Protein AF-A0A0S8FQP8-F1 (afdb_monomer_lite)

Radius of gyration: 16.86 Å; chains: 1; bounding box: 44×22×46 Å

Foldseek 3Di:
DVQQVLLVVLLVVLVVLLVVLVVCLVVDQADDDPVVLVVLLVVLVVLLVQLVVVLVVLLVVQDAADPPDDPVVSCVPRVVSLVSNLCSLSVSLSSQLVSCSNNVPPVSNVSSSVSSNVSSVCSPPVNSHPPD

Structure (mmCIF, N/CA/C/O backbone):
data_AF-A0A0S8FQP8-F1
#
_entry.id   AF-A0A0S8FQP8-F1
#
loop_
_atom_site.group_PDB
_atom_site.id
_atom_site.type_symbol
_atom_site.label_atom_id
_atom_site.label_alt_id
_atom_site.label_comp_id
_atom_site.label_asym_id
_atom_site.label_entity_id
_atom_site.label_seq_id
_atom_site.pdbx_PDB_ins_code
_atom_site.Cartn_x
_atom_site.Cartn_y
_atom_site.Cartn_z
_atom_site.occupancy
_atom_site.B_iso_or_equiv
_atom_site.auth_seq_id
_atom_site.auth_comp_id
_atom_site.auth_asym_id
_atom_site.auth_atom_id
_atom_site.pdbx_PDB_model_num
ATOM 1 N N . MET A 1 1 ? -15.297 9.169 13.125 1.00 73.62 1 MET A N 1
ATOM 2 C CA . MET A 1 1 ? -15.454 9.587 11.700 1.00 73.62 1 MET A CA 1
ATOM 3 C C . MET A 1 1 ? -14.109 9.685 10.973 1.00 73.62 1 MET A C 1
ATOM 5 O O . MET A 1 1 ? -13.978 9.189 9.855 1.00 73.62 1 MET A O 1
ATOM 9 N N . THR A 1 2 ? -13.091 10.239 11.633 1.00 89.38 2 THR A N 1
ATOM 10 C CA . THR A 1 2 ? -11.716 10.440 11.141 1.00 89.38 2 THR A CA 1
ATOM 11 C C . THR A 1 2 ? -11.084 9.203 10.495 1.00 89.38 2 THR A C 1
ATOM 13 O O . THR A 1 2 ? -10.543 9.297 9.399 1.00 89.38 2 THR A O 1
ATOM 16 N N . ALA A 1 3 ? -11.228 8.019 11.102 1.00 92.50 3 ALA A N 1
ATOM 17 C CA . ALA A 1 3 ? -10.655 6.772 10.583 1.00 92.50 3 ALA A CA 1
ATOM 18 C C . ALA A 1 3 ? -11.099 6.431 9.147 1.00 92.50 3 ALA A C 1
ATOM 20 O O . ALA A 1 3 ? -10.301 5.953 8.345 1.00 92.50 3 ALA A O 1
ATOM 21 N N . ARG A 1 4 ? -12.370 6.690 8.805 1.00 94.25 4 ARG A N 1
ATOM 22 C CA . ARG A 1 4 ? -12.912 6.412 7.463 1.00 94.25 4 ARG A CA 1
ATOM 23 C C . ARG A 1 4 ? -12.369 7.390 6.427 1.00 94.25 4 ARG A C 1
ATOM 25 O O . ARG A 1 4 ? -12.118 6.979 5.302 1.00 94.25 4 ARG A O 1
ATOM 32 N N . ILE A 1 5 ? -12.171 8.648 6.819 1.00 95.88 5 ILE A N 1
ATOM 33 C CA . ILE A 1 5 ? -11.612 9.693 5.954 1.00 95.88 5 ILE A CA 1
ATOM 34 C C . ILE A 1 5 ? -10.143 9.387 5.658 1.00 95.88 5 ILE A C 1
ATOM 36 O O . ILE A 1 5 ? -9.759 9.355 4.495 1.00 95.88 5 ILE A O 1
ATOM 40 N N . VAL A 1 6 ? -9.348 9.089 6.691 1.00 95.75 6 VAL A N 1
ATOM 41 C CA . VAL A 1 6 ? -7.921 8.759 6.538 1.00 95.75 6 VAL A CA 1
ATOM 42 C C . VAL A 1 6 ? -7.740 7.509 5.679 1.00 95.75 6 VAL A C 1
ATOM 44 O O . VAL A 1 6 ? -6.996 7.538 4.704 1.00 95.75 6 VAL A O 1
ATOM 47 N N . HIS A 1 7 ? -8.464 6.428 5.983 1.00 97.19 7 HIS A N 1
ATOM 48 C CA . HIS A 1 7 ? -8.399 5.201 5.184 1.00 97.19 7 HIS A CA 1
ATOM 49 C C . HIS A 1 7 ? -8.843 5.434 3.735 1.00 97.19 7 HIS A C 1
ATOM 51 O O . HIS A 1 7 ? -8.167 4.994 2.809 1.00 97.19 7 HIS A O 1
ATOM 57 N N . GLY A 1 8 ? -9.936 6.176 3.528 1.00 97.62 8 GLY A N 1
ATOM 58 C CA . GLY A 1 8 ? -10.419 6.529 2.195 1.00 97.62 8 GLY A CA 1
ATOM 59 C C . GLY A 1 8 ? -9.396 7.330 1.387 1.00 97.62 8 GLY A C 1
ATOM 60 O O . GLY A 1 8 ? -9.169 7.014 0.222 1.00 97.62 8 GLY A O 1
ATOM 61 N N . ALA A 1 9 ? -8.733 8.309 2.008 1.00 97.88 9 ALA A N 1
ATOM 62 C CA . ALA A 1 9 ? -7.686 9.102 1.368 1.00 97.88 9 ALA A CA 1
ATOM 63 C C . ALA A 1 9 ? -6.498 8.234 0.921 1.00 97.88 9 ALA A C 1
ATOM 65 O O . ALA A 1 9 ? -6.051 8.365 -0.214 1.00 97.88 9 ALA A O 1
ATOM 66 N N . ILE A 1 10 ? -6.050 7.300 1.768 1.00 97.69 10 ILE A N 1
ATOM 67 C CA . ILE A 1 10 ? -4.965 6.353 1.453 1.00 97.69 10 ILE A CA 1
ATOM 68 C C . ILE A 1 10 ? -5.351 5.434 0.283 1.00 97.69 10 ILE A C 1
ATOM 70 O O . ILE A 1 10 ? -4.566 5.218 -0.639 1.00 97.69 10 ILE A O 1
ATOM 74 N N . VAL A 1 11 ? -6.584 4.915 0.273 1.00 98.38 11 VAL A N 1
ATOM 75 C CA . VAL A 1 11 ? -7.076 4.065 -0.825 1.00 98.38 11 VAL A CA 1
ATOM 76 C C . VAL A 1 11 ? -7.109 4.840 -2.142 1.00 98.38 11 VAL A C 1
ATOM 78 O O . VAL A 1 11 ? -6.601 4.356 -3.153 1.00 98.38 11 VAL A O 1
ATOM 81 N N . VAL A 1 12 ? -7.678 6.048 -2.139 1.00 98.31 12 VAL A N 1
ATOM 82 C CA . VAL A 1 12 ? -7.746 6.903 -3.333 1.00 98.31 12 VAL A CA 1
ATOM 83 C C . VAL A 1 12 ? -6.344 7.295 -3.802 1.00 98.31 12 VAL A C 1
ATOM 85 O O . VAL A 1 12 ? -6.070 7.232 -5.001 1.00 98.31 12 VAL A O 1
ATOM 88 N N . GLY A 1 13 ? -5.440 7.634 -2.881 1.00 97.75 13 GLY A N 1
ATOM 89 C CA . GLY A 1 13 ? -4.033 7.900 -3.173 1.00 97.75 13 GLY A CA 1
ATOM 90 C C . GLY A 1 13 ? -3.356 6.709 -3.851 1.00 97.75 13 GLY A C 1
ATOM 91 O O . GLY A 1 13 ? -2.779 6.865 -4.924 1.00 97.75 13 GLY A O 1
ATOM 92 N N . SER A 1 14 ? -3.527 5.502 -3.306 1.00 97.44 14 SER A N 1
ATOM 93 C CA . SER A 1 14 ? -2.972 4.263 -3.870 1.00 97.44 14 SER A CA 1
ATOM 94 C C . SER A 1 14 ? -3.481 3.981 -5.290 1.00 97.44 14 SER A C 1
ATOM 96 O O . SER A 1 14 ? -2.689 3.671 -6.182 1.00 97.44 14 SER A O 1
ATOM 98 N N . VAL A 1 15 ? -4.789 4.134 -5.534 1.00 98.31 15 VAL A N 1
ATOM 99 C CA . VAL A 1 15 ? -5.388 3.978 -6.876 1.00 98.31 15 VAL A CA 1
ATOM 100 C C . VAL A 1 15 ? -4.856 5.035 -7.845 1.00 98.31 15 VAL A C 1
ATOM 102 O O . VAL A 1 15 ? -4.516 4.719 -8.985 1.00 98.31 15 VAL A O 1
ATOM 105 N N . THR A 1 16 ? -4.748 6.283 -7.387 1.00 98.56 16 THR A N 1
ATOM 106 C CA . THR A 1 16 ? -4.238 7.397 -8.194 1.00 98.56 16 THR A CA 1
ATOM 107 C C . THR A 1 16 ? -2.783 7.159 -8.585 1.00 98.56 16 THR A C 1
ATOM 109 O O . THR A 1 16 ? -2.437 7.290 -9.756 1.00 98.56 16 THR A O 1
ATOM 112 N N . MET A 1 17 ? -1.935 6.742 -7.642 1.00 98.06 17 MET A N 1
ATOM 113 C CA . MET A 1 17 ? -0.532 6.421 -7.913 1.00 98.06 17 MET A CA 1
ATOM 114 C C . MET A 1 17 ? -0.389 5.264 -8.902 1.00 98.06 17 MET A C 1
ATOM 116 O O . MET A 1 17 ? 0.413 5.353 -9.829 1.00 98.06 17 MET A O 1
ATOM 120 N N . PHE A 1 18 ? -1.201 4.212 -8.774 1.00 97.88 18 PHE A N 1
ATOM 121 C CA . PHE A 1 18 ? -1.214 3.128 -9.754 1.00 97.88 18 PHE A CA 1
ATOM 122 C C . PHE A 1 18 ? -1.561 3.633 -11.164 1.00 97.88 18 PHE A C 1
ATOM 124 O O . PHE A 1 18 ? -0.842 3.335 -12.119 1.00 97.88 18 PHE A O 1
ATOM 131 N N . ALA A 1 19 ? -2.606 4.457 -11.297 1.00 98.06 19 ALA A N 1
ATOM 132 C CA . ALA A 1 19 ? -2.978 5.065 -12.574 1.00 98.06 19 ALA A CA 1
ATOM 133 C C . ALA A 1 19 ? -1.860 5.958 -13.145 1.00 98.06 19 ALA A C 1
ATOM 135 O O . ALA A 1 19 ? -1.579 5.901 -14.343 1.00 98.06 19 ALA A O 1
ATOM 136 N N . VAL A 1 20 ? -1.174 6.728 -12.292 1.00 98.25 20 VAL A N 1
ATOM 137 C CA . VAL A 1 20 ? -0.007 7.536 -12.677 1.00 98.25 20 VAL A CA 1
ATOM 138 C C . VAL A 1 20 ? 1.118 6.653 -13.212 1.00 98.25 20 VAL A C 1
ATOM 140 O O . VAL A 1 20 ? 1.650 6.953 -14.276 1.00 98.25 20 VAL A O 1
ATOM 143 N N . PHE A 1 21 ? 1.462 5.543 -12.555 1.00 97.56 21 PHE A N 1
ATOM 144 C CA . PHE A 1 21 ? 2.507 4.641 -13.055 1.00 97.56 21 PHE A CA 1
ATOM 145 C C . PHE A 1 21 ? 2.131 3.967 -14.378 1.00 97.56 21 PHE A C 1
ATOM 147 O O . PHE A 1 21 ? 2.990 3.824 -15.252 1.00 97.56 21 PHE A O 1
ATOM 154 N N . LEU A 1 22 ? 0.858 3.601 -14.571 1.00 96.31 22 LEU A N 1
ATOM 155 C CA . LEU A 1 22 ? 0.371 3.104 -15.861 1.00 96.31 22 LEU A CA 1
ATOM 156 C C . LEU A 1 22 ? 0.509 4.167 -16.954 1.00 96.31 22 LEU A C 1
ATOM 158 O O . LEU A 1 22 ? 1.008 3.867 -18.037 1.00 96.31 22 LEU A O 1
ATOM 162 N N . PHE A 1 23 ? 0.127 5.411 -16.660 1.00 97.19 23 PHE A N 1
ATOM 163 C CA . PHE A 1 23 ? 0.288 6.523 -17.589 1.00 97.19 23 PHE A CA 1
ATOM 164 C C . PHE A 1 23 ? 1.762 6.776 -17.914 1.00 97.19 23 PHE A C 1
ATOM 166 O O . PHE A 1 23 ? 2.130 6.792 -19.089 1.00 97.19 23 PHE A O 1
ATOM 173 N N . LEU A 1 24 ? 2.621 6.911 -16.898 1.00 96.56 24 LEU A N 1
ATOM 174 C CA . LEU A 1 24 ? 4.055 7.150 -17.067 1.00 96.56 24 LEU A CA 1
ATOM 175 C C . LEU A 1 24 ? 4.698 6.078 -17.933 1.00 96.56 24 LEU A C 1
ATOM 177 O O . LEU A 1 24 ? 5.542 6.389 -18.761 1.00 96.56 24 LEU A O 1
ATOM 181 N N . ARG A 1 25 ? 4.260 4.830 -17.815 1.00 92.94 25 ARG A N 1
ATOM 182 C CA . ARG 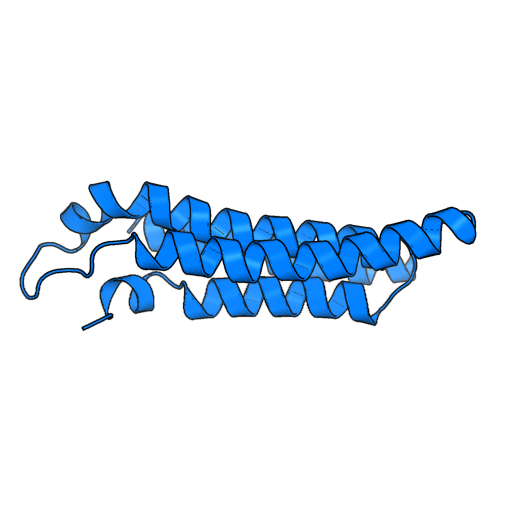A 1 25 ? 4.773 3.735 -18.631 1.00 92.94 25 ARG A CA 1
ATOM 183 C C . ARG A 1 25 ? 4.488 3.877 -20.129 1.00 92.94 25 ARG A C 1
ATOM 185 O O . ARG A 1 25 ? 5.251 3.366 -20.938 1.00 92.94 25 ARG A O 1
ATOM 192 N N . THR A 1 26 ? 3.421 4.577 -20.506 1.00 93.62 26 THR A N 1
ATOM 193 C CA . THR A 1 26 ? 3.127 4.894 -21.918 1.00 93.62 26 THR A CA 1
ATOM 194 C C . THR A 1 26 ? 3.936 6.078 -22.450 1.00 93.62 26 THR A C 1
ATOM 196 O O . THR A 1 26 ? 3.937 6.331 -23.652 1.00 93.62 26 THR A O 1
ATOM 199 N N . ARG A 1 27 ? 4.595 6.833 -21.562 1.00 95.69 27 ARG A N 1
ATOM 200 C CA . ARG A 1 27 ? 5.287 8.090 -21.884 1.00 95.69 27 ARG A CA 1
ATOM 201 C C . ARG A 1 27 ? 6.796 8.020 -21.690 1.00 95.69 27 ARG A C 1
ATOM 203 O O . ARG A 1 27 ? 7.523 8.743 -22.358 1.00 95.69 27 ARG A O 1
ATOM 210 N N . VAL A 1 28 ? 7.252 7.184 -20.764 1.00 94.12 28 VAL A N 1
ATOM 211 C CA . VAL A 1 28 ? 8.624 7.135 -20.267 1.00 94.12 28 VAL A CA 1
ATOM 212 C C . VAL A 1 28 ? 9.029 5.677 -20.094 1.00 94.12 28 VAL A C 1
ATOM 214 O O . VAL A 1 28 ? 8.368 4.919 -19.383 1.00 94.12 28 VAL A O 1
ATOM 217 N N . THR A 1 29 ? 10.143 5.306 -20.720 1.00 89.94 29 THR A N 1
ATOM 218 C CA . THR A 1 29 ? 10.813 4.021 -20.499 1.00 89.94 29 THR A CA 1
ATOM 219 C C . THR A 1 29 ? 12.118 4.303 -19.759 1.00 89.94 29 THR A C 1
ATOM 221 O O . THR A 1 29 ? 13.016 4.901 -20.348 1.00 89.94 29 THR A O 1
ATOM 224 N N . PRO A 1 30 ? 12.226 3.942 -18.471 1.00 89.44 30 PRO A N 1
ATOM 225 C CA . PRO A 1 30 ? 13.454 4.142 -17.716 1.00 89.44 30 PRO A CA 1
ATOM 226 C C . PRO A 1 30 ? 14.590 3.287 -18.283 1.00 89.44 30 PRO A C 1
ATOM 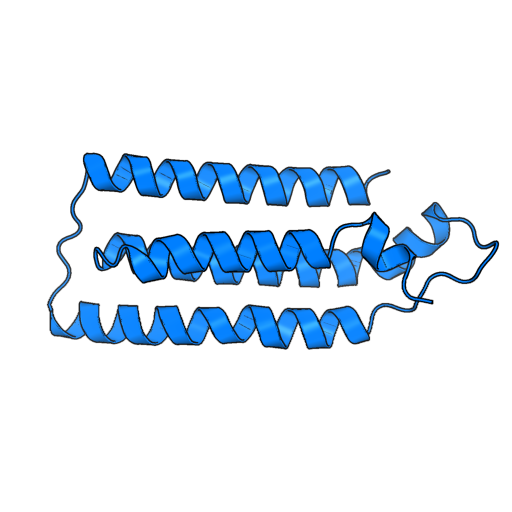228 O O . PRO A 1 30 ? 14.422 2.088 -18.509 1.00 89.44 30 PRO A O 1
ATOM 231 N N . GLU A 1 31 ? 15.761 3.889 -18.465 1.00 91.06 31 GLU A N 1
ATOM 232 C CA . GLU A 1 31 ? 16.978 3.159 -18.808 1.00 91.06 31 GLU A CA 1
ATOM 233 C C . GLU A 1 31 ? 17.711 2.777 -17.521 1.00 91.06 31 GLU A C 1
ATOM 235 O O . GLU A 1 31 ? 18.281 3.615 -16.824 1.00 91.06 31 GLU A O 1
ATOM 240 N N . VAL A 1 32 ? 17.672 1.489 -17.177 1.00 91.06 32 VAL A N 1
ATOM 241 C CA . VAL A 1 32 ? 18.373 0.934 -16.015 1.00 91.06 32 VAL A CA 1
ATOM 242 C C . VAL A 1 32 ? 19.302 -0.171 -16.495 1.00 91.06 32 VAL A C 1
ATOM 244 O O . VAL A 1 32 ? 18.876 -1.091 -17.192 1.00 91.06 32 VAL A O 1
ATOM 247 N N . ALA A 1 33 ? 20.575 -0.108 -16.094 1.00 92.25 33 ALA A N 1
ATOM 248 C CA . ALA A 1 33 ? 21.554 -1.142 -16.417 1.00 92.25 33 ALA A CA 1
ATOM 249 C C . ALA A 1 33 ? 21.044 -2.535 -16.003 1.00 92.25 33 ALA A C 1
ATOM 251 O O . ALA A 1 33 ? 20.508 -2.709 -14.907 1.00 92.25 33 ALA A O 1
ATOM 252 N N . ALA A 1 34 ? 21.238 -3.545 -16.857 1.00 86.44 34 ALA A N 1
ATOM 253 C CA . ALA A 1 34 ? 20.604 -4.858 -16.696 1.00 86.44 34 ALA A CA 1
ATOM 254 C C . ALA A 1 34 ? 20.895 -5.535 -15.339 1.00 86.44 34 ALA A C 1
ATOM 256 O O . ALA A 1 34 ? 20.002 -6.142 -14.743 1.00 86.44 34 ALA A O 1
ATOM 257 N N . GLY A 1 35 ? 22.126 -5.403 -14.825 1.00 88.50 35 GLY A N 1
ATOM 258 C CA . GLY A 1 35 ? 22.504 -5.918 -13.503 1.00 88.50 35 GLY A CA 1
ATOM 259 C C . GLY A 1 35 ? 21.729 -5.241 -12.369 1.00 88.50 35 GLY A C 1
ATOM 260 O O . GLY A 1 35 ? 21.150 -5.917 -11.518 1.00 88.50 35 GLY A O 1
ATOM 261 N N . THR A 1 36 ? 21.632 -3.912 -12.414 1.00 94.06 36 THR A N 1
ATOM 262 C CA . THR A 1 36 ? 20.854 -3.109 -11.463 1.00 94.06 36 THR A CA 1
ATOM 263 C C . THR A 1 36 ? 19.365 -3.432 -11.552 1.00 94.06 36 THR A C 1
ATOM 265 O O . THR A 1 36 ? 18.722 -3.635 -10.526 1.00 94.06 36 THR A O 1
ATOM 268 N N . ALA A 1 37 ? 18.815 -3.573 -12.762 1.00 92.88 37 ALA A N 1
ATOM 269 C CA . ALA A 1 37 ? 17.408 -3.909 -12.963 1.00 92.88 37 ALA A CA 1
ATOM 270 C C . ALA A 1 37 ? 17.041 -5.259 -12.322 1.00 92.88 37 ALA A C 1
ATOM 272 O O . ALA A 1 37 ? 15.990 -5.384 -11.695 1.00 92.88 37 ALA A O 1
ATOM 273 N N . ARG A 1 38 ? 17.922 -6.266 -12.415 1.00 94.06 38 ARG A N 1
ATOM 274 C CA . ARG A 1 38 ? 17.710 -7.567 -11.762 1.00 94.06 38 ARG A CA 1
ATOM 275 C C . ARG A 1 38 ? 17.672 -7.441 -10.238 1.00 94.06 38 ARG A C 1
ATOM 277 O O . ARG A 1 38 ? 16.770 -7.999 -9.617 1.00 94.06 38 ARG A O 1
ATOM 284 N N . ALA A 1 39 ? 18.611 -6.697 -9.654 1.00 95.81 39 ALA A N 1
ATOM 285 C CA . ALA A 1 39 ? 18.637 -6.456 -8.214 1.00 95.81 39 ALA A CA 1
ATOM 286 C C . ALA A 1 39 ? 17.378 -5.707 -7.747 1.00 95.81 39 ALA A C 1
ATOM 288 O O . ALA A 1 39 ? 16.723 -6.140 -6.803 1.00 95.81 39 ALA A O 1
ATOM 289 N N . LEU A 1 40 ? 16.982 -4.639 -8.449 1.00 96.44 40 LEU A N 1
ATOM 290 C CA . LEU A 1 40 ? 15.786 -3.853 -8.126 1.00 96.44 40 LEU A CA 1
ATOM 291 C C . LEU A 1 40 ? 14.497 -4.678 -8.210 1.00 96.44 40 LEU A C 1
ATOM 293 O O . LEU A 1 40 ? 13.649 -4.555 -7.329 1.00 96.44 40 LEU A O 1
ATOM 297 N N . ARG A 1 41 ? 14.356 -5.556 -9.214 1.00 95.69 41 ARG A N 1
ATOM 298 C CA . ARG A 1 41 ? 13.214 -6.483 -9.290 1.00 95.69 41 ARG A CA 1
ATOM 299 C C . ARG A 1 41 ? 13.182 -7.420 -8.091 1.00 95.69 41 ARG A C 1
ATOM 301 O O . ARG A 1 41 ? 12.142 -7.546 -7.454 1.00 95.69 41 ARG A O 1
ATOM 308 N N . PHE A 1 42 ? 14.316 -8.038 -7.757 1.00 95.69 42 PHE A N 1
ATOM 309 C CA . PHE A 1 42 ? 14.416 -8.924 -6.597 1.00 95.69 42 PHE A CA 1
ATOM 310 C C . PHE A 1 42 ? 14.010 -8.204 -5.303 1.00 95.69 42 PHE A C 1
ATOM 312 O O . PHE A 1 42 ? 13.137 -8.686 -4.583 1.00 95.69 42 PHE A O 1
ATOM 319 N N . PHE A 1 43 ? 14.564 -7.013 -5.052 1.00 95.38 43 PHE A N 1
ATOM 320 C CA . PHE A 1 43 ? 14.174 -6.195 -3.903 1.00 95.38 43 PHE A CA 1
ATOM 321 C C . PHE A 1 43 ? 12.693 -5.821 -3.928 1.00 95.38 43 PHE A C 1
ATOM 323 O O . PHE A 1 43 ? 12.057 -5.841 -2.881 1.00 95.38 43 PHE A O 1
ATOM 330 N N . GLY A 1 44 ? 12.123 -5.541 -5.101 1.00 94.75 44 GLY A N 1
ATOM 331 C CA . GLY A 1 44 ? 10.700 -5.254 -5.250 1.00 94.75 44 GLY A CA 1
ATOM 332 C C . GLY A 1 44 ? 9.808 -6.406 -4.797 1.00 94.75 44 GLY A C 1
ATOM 333 O O . GLY A 1 44 ? 8.874 -6.184 -4.032 1.00 94.75 44 GLY A O 1
ATOM 334 N N . TYR A 1 45 ? 10.121 -7.643 -5.192 1.00 95.62 45 TYR A N 1
ATOM 335 C CA . TYR A 1 45 ? 9.372 -8.816 -4.728 1.00 95.62 45 TYR A CA 1
ATOM 336 C C . TYR A 1 45 ? 9.552 -9.064 -3.225 1.00 95.62 45 TYR A C 1
ATOM 338 O O . TYR A 1 45 ? 8.582 -9.378 -2.538 1.00 95.62 45 TYR A O 1
ATOM 346 N N . VAL A 1 46 ? 10.756 -8.864 -2.680 1.00 93.62 46 VAL A N 1
ATOM 347 C CA . VAL A 1 46 ? 10.991 -8.946 -1.226 1.00 93.62 46 VAL A CA 1
ATOM 348 C C . VAL A 1 46 ? 10.179 -7.882 -0.476 1.00 93.62 46 VAL A C 1
ATOM 350 O O . VAL A 1 46 ? 9.565 -8.173 0.552 1.00 93.62 46 VAL A O 1
ATOM 353 N N . LEU A 1 47 ? 10.105 -6.666 -1.020 1.00 92.06 47 LEU A N 1
ATOM 354 C CA . LEU A 1 47 ? 9.334 -5.554 -0.465 1.00 92.06 47 LEU A CA 1
ATOM 355 C C . LEU A 1 47 ? 7.821 -5.785 -0.493 1.00 92.06 47 LEU A C 1
ATOM 357 O O . LEU A 1 47 ? 7.124 -5.098 0.241 1.00 92.06 47 LEU A O 1
ATOM 361 N N . LEU A 1 48 ? 7.304 -6.755 -1.255 1.00 93.88 48 LEU A N 1
ATOM 362 C CA . LEU A 1 48 ? 5.900 -7.173 -1.164 1.00 93.88 48 LEU A CA 1
ATOM 363 C C . LEU A 1 48 ? 5.621 -8.047 0.066 1.00 93.88 48 LEU A C 1
ATOM 365 O O . LEU A 1 48 ? 4.500 -8.058 0.570 1.00 93.88 48 LEU A O 1
ATOM 369 N N . VAL A 1 49 ? 6.624 -8.757 0.585 1.00 94.69 49 VAL A N 1
ATOM 370 C CA . VAL A 1 49 ? 6.467 -9.650 1.747 1.00 94.69 49 VAL A CA 1
ATOM 371 C C . VAL A 1 49 ? 6.402 -8.854 3.051 1.00 94.69 49 VAL A C 1
ATOM 373 O O . VAL A 1 49 ? 5.578 -9.136 3.923 1.00 94.69 49 VAL A O 1
ATOM 376 N N . ILE A 1 50 ? 7.238 -7.821 3.171 1.00 93.38 50 ILE A N 1
ATOM 377 C CA . ILE A 1 50 ? 7.325 -6.950 4.353 1.00 93.38 50 ILE A CA 1
ATOM 378 C C . ILE A 1 50 ? 5.967 -6.352 4.765 1.00 93.38 50 ILE A C 1
ATOM 380 O O . ILE A 1 50 ? 5.605 -6.502 5.933 1.00 93.38 50 ILE A O 1
ATOM 384 N N . PRO A 1 51 ? 5.179 -5.707 3.883 1.00 92.56 51 PRO A N 1
ATOM 385 C CA . PRO A 1 51 ? 3.896 -5.131 4.256 1.00 92.56 51 PRO A CA 1
ATOM 386 C C . PRO A 1 51 ? 2.875 -6.205 4.621 1.00 92.56 51 PRO A C 1
ATOM 388 O O . PRO A 1 51 ? 2.071 -5.969 5.515 1.00 92.56 51 PRO A O 1
ATOM 391 N N . VAL A 1 52 ? 2.916 -7.395 4.014 1.00 95.00 52 VAL A N 1
ATOM 392 C CA . VAL A 1 52 ? 2.010 -8.503 4.360 1.00 95.00 52 VAL A CA 1
ATOM 393 C C . VAL A 1 52 ? 2.275 -8.988 5.786 1.00 95.00 52 VAL A C 1
ATOM 395 O O . VAL A 1 52 ? 1.359 -9.027 6.606 1.00 95.00 52 VAL A O 1
ATOM 398 N N . LEU A 1 53 ? 3.533 -9.290 6.115 1.00 94.81 53 LEU A N 1
ATOM 399 C CA . LEU A 1 53 ? 3.901 -9.751 7.455 1.00 94.81 53 LEU A CA 1
ATOM 400 C C . LEU A 1 53 ? 3.751 -8.637 8.498 1.00 94.81 53 LEU A C 1
ATOM 402 O O . LEU A 1 53 ? 3.164 -8.844 9.559 1.00 94.81 53 LEU A O 1
ATOM 406 N N . GLY A 1 54 ? 4.244 -7.438 8.185 1.00 92.00 54 GLY A N 1
ATOM 407 C CA . GLY A 1 54 ? 4.204 -6.282 9.075 1.00 92.00 54 GLY A CA 1
ATOM 408 C C . GLY A 1 54 ? 2.778 -5.844 9.396 1.00 92.00 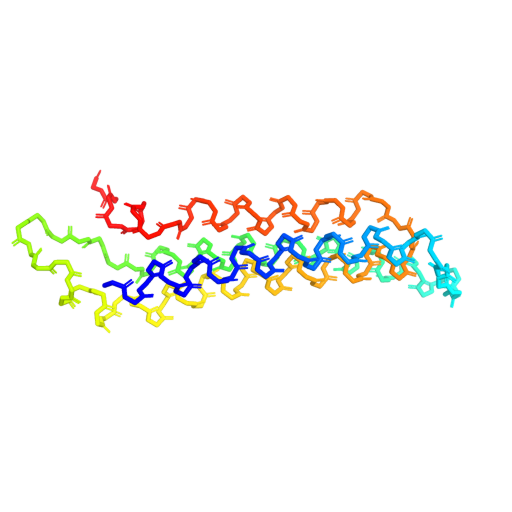54 GLY A C 1
ATOM 409 O O . GLY A 1 54 ? 2.451 -5.641 10.566 1.00 92.00 54 GLY A O 1
ATOM 410 N N . SER A 1 55 ? 1.904 -5.754 8.387 1.00 91.19 55 SER A N 1
ATOM 411 C CA . SER A 1 55 ? 0.494 -5.410 8.603 1.00 91.19 55 SER A CA 1
ATOM 412 C C . SER A 1 55 ? -0.219 -6.463 9.449 1.00 91.19 55 SER A C 1
ATOM 414 O O . SER A 1 55 ? -0.943 -6.090 10.367 1.00 91.19 55 SER A O 1
ATOM 416 N N . GLY A 1 56 ? 0.037 -7.757 9.221 1.00 90.19 56 GLY A N 1
ATOM 417 C CA . GLY A 1 56 ? -0.505 -8.842 10.041 1.00 90.19 56 GLY A CA 1
ATOM 418 C C . GLY A 1 56 ? -0.083 -8.742 11.509 1.00 90.19 56 GLY A C 1
ATOM 419 O O . GLY A 1 56 ? -0.930 -8.782 12.402 1.00 90.19 56 GLY A O 1
ATOM 420 N N . LEU A 1 57 ? 1.212 -8.530 11.765 1.00 93.25 57 LEU A N 1
ATOM 421 C CA . LEU A 1 57 ? 1.760 -8.397 13.119 1.00 93.25 57 LEU A CA 1
ATOM 422 C C . LEU A 1 57 ? 1.207 -7.177 13.864 1.00 93.25 57 LEU A C 1
ATOM 424 O O . LEU A 1 57 ? 0.870 -7.273 15.043 1.00 93.25 57 LEU A O 1
ATOM 428 N N . VAL A 1 58 ? 1.120 -6.020 13.201 1.00 92.38 58 VAL A N 1
ATOM 429 C CA . VAL A 1 58 ? 0.604 -4.796 13.833 1.00 92.38 58 VAL A CA 1
ATOM 430 C C . VAL A 1 58 ? -0.908 -4.883 14.023 1.00 92.38 58 VAL A C 1
ATOM 432 O O . VAL A 1 58 ? -1.400 -4.516 15.091 1.00 92.38 58 VAL A O 1
ATOM 435 N N . ARG A 1 59 ? -1.642 -5.426 13.044 1.00 90.81 59 ARG A N 1
ATOM 436 C CA . ARG A 1 59 ? -3.092 -5.630 13.137 1.00 90.81 59 ARG A CA 1
ATOM 437 C C . ARG A 1 59 ? -3.457 -6.544 14.301 1.00 90.81 59 ARG A C 1
ATOM 439 O O . ARG A 1 59 ? -4.352 -6.193 15.057 1.00 90.81 59 ARG A O 1
ATOM 446 N N . GLY A 1 60 ? -2.721 -7.636 14.515 1.00 89.12 60 GLY A N 1
ATOM 447 C CA . GLY A 1 60 ? -2.939 -8.533 15.657 1.00 89.12 60 GLY A CA 1
ATOM 448 C C . GLY A 1 60 ? -2.744 -7.877 17.034 1.00 89.12 60 GLY A C 1
ATOM 449 O O . GLY A 1 60 ? -3.154 -8.436 18.045 1.00 89.12 60 GLY A O 1
ATOM 450 N N . ARG A 1 61 ? -2.143 -6.680 17.098 1.00 90.38 61 ARG A N 1
ATOM 451 C CA . ARG A 1 61 ? -1.979 -5.885 18.331 1.00 90.38 61 ARG A CA 1
ATOM 452 C C . ARG A 1 61 ? -3.054 -4.812 18.514 1.00 90.38 61 ARG A C 1
ATOM 454 O O . ARG A 1 61 ? -2.951 -4.012 19.456 1.00 90.38 61 ARG A O 1
ATOM 461 N N . ILE A 1 62 ? -4.029 -4.728 17.611 1.00 90.75 62 ILE A N 1
ATOM 462 C CA . ILE A 1 62 ? -5.184 -3.837 17.733 1.00 90.75 62 ILE A CA 1
ATOM 463 C C . ILE A 1 62 ? -6.243 -4.576 18.561 1.00 90.75 62 ILE A C 1
ATOM 465 O O . ILE A 1 62 ? -6.730 -5.612 18.116 1.00 90.75 62 ILE A O 1
ATOM 469 N N . PRO A 1 63 ? -6.592 -4.092 19.767 1.00 86.31 63 PRO A N 1
ATOM 470 C CA . PRO A 1 63 ? -7.587 -4.759 20.594 1.00 86.31 63 PRO A CA 1
ATOM 471 C C . PRO A 1 63 ? -8.959 -4.741 19.909 1.00 86.31 63 PRO A C 1
ATOM 473 O O . PRO A 1 63 ? -9.361 -3.680 19.412 1.00 86.31 63 PRO A O 1
ATOM 476 N N . PRO A 1 64 ? -9.708 -5.855 19.920 1.00 85.19 64 PRO A N 1
ATOM 477 C CA . PRO A 1 64 ? -11.058 -5.875 19.381 1.00 85.19 64 PRO A CA 1
ATOM 478 C C . PRO A 1 64 ? -11.966 -4.937 20.181 1.00 85.19 64 PRO A C 1
ATOM 480 O O . PRO A 1 64 ? -11.809 -4.758 21.394 1.00 85.19 64 PRO A O 1
ATOM 483 N N . ARG A 1 65 ? -12.934 -4.317 19.503 1.00 87.19 65 ARG A N 1
ATOM 484 C CA . ARG A 1 65 ? -13.895 -3.430 20.164 1.00 87.19 65 ARG A CA 1
ATOM 485 C C . ARG A 1 65 ? -14.846 -4.254 21.036 1.00 87.19 65 ARG A C 1
ATOM 487 O O . ARG A 1 65 ? -15.507 -5.171 20.551 1.00 87.19 65 ARG A O 1
ATOM 494 N N . ARG A 1 66 ? -14.973 -3.896 22.317 1.00 85.12 66 ARG A N 1
ATOM 495 C CA . ARG A 1 66 ? -15.926 -4.539 23.235 1.00 85.12 66 ARG A CA 1
ATOM 496 C C . ARG A 1 66 ? -17.364 -4.251 22.787 1.00 85.12 66 ARG A C 1
ATOM 498 O O . ARG A 1 66 ? -17.703 -3.126 22.422 1.00 85.12 66 ARG A O 1
ATOM 505 N N . ARG A 1 67 ? -18.244 -5.258 22.834 1.00 80.00 67 ARG A N 1
ATOM 506 C CA . ARG A 1 67 ? -19.676 -5.053 22.553 1.00 80.00 67 ARG A CA 1
ATOM 507 C C . ARG A 1 67 ? -20.247 -4.009 23.520 1.00 80.00 67 ARG A C 1
ATOM 509 O O . ARG A 1 67 ? -20.064 -4.130 24.727 1.00 80.00 67 ARG A O 1
ATOM 516 N N . GLY A 1 68 ? -20.920 -2.999 22.971 1.00 79.88 68 GLY A N 1
ATOM 517 C CA . GLY A 1 68 ? -21.533 -1.907 23.734 1.00 79.88 68 GLY A CA 1
ATOM 518 C C . GLY A 1 68 ? -20.622 -0.712 24.040 1.00 79.88 68 GLY A C 1
ATOM 519 O O . GLY A 1 68 ? -21.131 0.273 24.558 1.00 79.88 68 GLY A O 1
ATOM 520 N N . SER A 1 69 ? -19.322 -0.748 23.709 1.00 84.00 69 SER A N 1
ATOM 521 C CA . SER A 1 69 ? -18.450 0.425 23.883 1.00 84.00 69 SER A CA 1
ATOM 522 C C . SER A 1 69 ? -18.658 1.459 22.773 1.00 84.00 69 SER A C 1
ATOM 524 O O . SER A 1 69 ? -18.931 1.090 21.619 1.00 84.00 69 SER A O 1
ATOM 526 N N . ASP A 1 70 ? -18.466 2.738 23.105 1.00 88.62 70 ASP A N 1
ATOM 527 C CA . ASP A 1 70 ? -18.509 3.838 22.141 1.00 88.62 70 ASP A CA 1
ATOM 528 C C . ASP A 1 70 ? -17.459 3.615 21.025 1.00 88.62 70 ASP A C 1
ATOM 530 O O . ASP A 1 70 ? -16.274 3.394 21.309 1.00 88.62 70 ASP A O 1
ATOM 534 N N . PRO A 1 71 ? -17.867 3.597 19.739 1.00 87.38 71 PRO A N 1
ATOM 535 C CA . PRO A 1 71 ? -16.942 3.483 18.619 1.00 87.38 71 PRO A CA 1
ATOM 536 C C . PRO A 1 71 ? -15.882 4.586 18.548 1.00 87.38 71 PRO A C 1
ATOM 538 O O . PRO A 1 71 ? -14.774 4.300 18.089 1.00 87.38 71 PRO A O 1
ATOM 541 N N . GLU A 1 72 ? -16.203 5.824 18.932 1.00 88.81 72 GLU A N 1
ATOM 542 C CA . GLU A 1 72 ? -15.248 6.938 18.836 1.00 88.81 72 GLU A CA 1
ATOM 543 C C . GLU A 1 72 ? -14.162 6.818 19.910 1.00 88.81 72 GLU A C 1
ATOM 545 O O . GLU A 1 72 ? -12.978 6.928 19.591 1.00 88.81 72 GLU A O 1
ATOM 550 N N . GLU A 1 73 ? -14.536 6.470 21.142 1.00 90.56 73 GLU A N 1
ATOM 551 C CA . GLU A 1 73 ? -13.592 6.213 22.236 1.00 90.56 73 GLU A CA 1
ATOM 552 C C . GLU A 1 73 ? -12.585 5.102 21.886 1.00 90.56 73 GLU A C 1
ATOM 554 O O . GLU A 1 73 ? -11.378 5.243 22.099 1.00 90.56 73 GLU A O 1
ATOM 559 N N . TRP A 1 74 ? -13.045 4.016 21.252 1.00 92.44 74 TRP A N 1
ATOM 560 C CA . TRP A 1 74 ? -12.149 2.952 20.788 1.00 92.44 74 TRP A CA 1
ATOM 561 C C . TRP A 1 74 ? -11.144 3.458 19.742 1.00 92.44 74 TRP A C 1
ATOM 563 O O . TRP A 1 74 ? -9.955 3.132 19.812 1.00 92.44 74 TRP A O 1
ATOM 573 N N . TRP A 1 75 ? -11.586 4.292 18.793 1.00 93.56 75 TRP A N 1
ATOM 574 C CA . TRP A 1 75 ? -10.699 4.844 17.767 1.00 93.56 75 TRP A CA 1
ATOM 575 C C . TRP A 1 75 ? -9.601 5.733 18.344 1.00 93.56 75 TRP A C 1
ATOM 577 O O . TRP A 1 75 ? -8.505 5.716 17.794 1.00 93.56 75 TRP A O 1
ATOM 587 N N . VAL A 1 76 ? -9.823 6.444 19.453 1.00 91.81 76 VAL A N 1
ATOM 588 C CA . VAL A 1 76 ? -8.773 7.265 20.091 1.00 91.81 76 VAL A CA 1
ATOM 589 C C . VAL A 1 76 ? -7.521 6.432 20.397 1.00 91.81 76 VAL A C 1
ATOM 591 O O . VAL A 1 76 ? -6.400 6.889 20.184 1.00 91.81 76 VAL A O 1
ATOM 594 N N . THR A 1 77 ? -7.698 5.179 20.822 1.00 91.50 77 THR A N 1
ATOM 595 C CA . THR A 1 77 ? -6.582 4.283 21.175 1.00 91.50 77 THR A CA 1
ATOM 596 C C . THR A 1 77 ? -6.117 3.397 20.015 1.00 91.50 77 THR A C 1
ATOM 598 O O . THR A 1 77 ? -4.928 3.088 19.902 1.00 91.50 77 THR A O 1
ATOM 601 N N . ALA A 1 78 ? -7.032 2.984 19.133 1.00 93.44 78 ALA A N 1
ATOM 602 C CA . ALA A 1 78 ? -6.738 2.071 18.030 1.00 93.44 78 ALA A CA 1
ATOM 603 C C . ALA A 1 78 ? -6.193 2.776 16.776 1.00 93.44 78 ALA A C 1
ATOM 605 O O . ALA A 1 78 ? -5.440 2.164 16.010 1.00 93.44 78 ALA A O 1
ATOM 606 N N . LEU A 1 79 ? -6.543 4.051 16.556 1.00 93.75 79 LEU A N 1
ATOM 607 C CA . LEU A 1 79 ? -6.231 4.782 15.325 1.00 93.75 79 LEU A CA 1
ATOM 608 C C . LEU A 1 79 ? -4.729 4.835 15.010 1.00 93.75 79 LEU A C 1
ATOM 610 O O . LEU A 1 79 ? -4.393 4.530 13.867 1.00 93.75 79 LEU A O 1
ATOM 614 N N . PRO A 1 80 ? -3.808 5.126 15.954 1.00 94.62 80 PRO A N 1
ATOM 615 C CA . PRO A 1 80 ? -2.380 5.163 15.634 1.00 94.62 80 PRO A CA 1
ATOM 616 C C . PRO A 1 80 ? -1.863 3.831 15.076 1.00 94.62 80 PRO A C 1
ATOM 618 O O . PRO A 1 80 ? -1.141 3.804 14.082 1.00 94.62 80 PRO A O 1
ATOM 621 N N . LYS A 1 81 ? -2.287 2.703 15.660 1.00 94.94 81 LYS A N 1
ATOM 622 C CA . LYS A 1 81 ? -1.907 1.365 15.182 1.00 94.94 81 LYS A CA 1
ATOM 623 C C . LYS A 1 81 ? -2.538 1.050 13.827 1.00 94.94 81 LYS A C 1
ATOM 625 O O . LYS A 1 81 ? -1.872 0.485 12.966 1.00 94.94 81 LYS A O 1
ATOM 630 N N . ALA A 1 82 ? -3.797 1.434 13.624 1.00 95.62 82 ALA A N 1
ATOM 631 C CA . ALA A 1 82 ? -4.475 1.260 12.344 1.00 95.62 82 ALA A CA 1
ATOM 632 C C . ALA A 1 82 ? -3.789 2.058 11.223 1.00 95.62 82 ALA A C 1
ATOM 634 O O . ALA A 1 82 ? -3.573 1.520 10.142 1.00 95.62 82 ALA A O 1
ATOM 635 N N . VAL A 1 83 ? -3.359 3.293 11.500 1.00 96.69 83 VAL A N 1
ATOM 636 C CA . VAL A 1 83 ? -2.589 4.112 10.552 1.00 96.69 83 VAL A CA 1
ATOM 637 C C . VAL A 1 83 ? -1.267 3.440 10.189 1.00 96.69 83 VAL A C 1
ATOM 639 O O . VAL A 1 83 ? -0.928 3.407 9.014 1.00 96.69 83 VAL A O 1
ATOM 642 N N . VAL A 1 84 ? -0.557 2.828 11.144 1.00 96.69 84 VAL A N 1
ATOM 643 C CA . VAL A 1 84 ? 0.662 2.051 10.841 1.00 96.69 84 VAL A CA 1
ATOM 644 C C . VAL A 1 84 ? 0.357 0.867 9.918 1.00 96.69 84 VAL A C 1
ATOM 646 O O . VAL A 1 84 ? 1.091 0.639 8.961 1.00 96.69 84 VAL A O 1
ATOM 649 N N . VAL A 1 85 ? -0.735 0.133 10.158 1.00 96.56 85 VAL A N 1
ATOM 650 C CA . VAL A 1 85 ? -1.169 -0.965 9.273 1.00 96.56 85 VAL A CA 1
ATOM 651 C C . VAL A 1 85 ? -1.436 -0.454 7.854 1.00 96.56 85 VAL A C 1
ATOM 653 O O . VAL A 1 85 ? -0.982 -1.066 6.887 1.00 96.56 85 VAL A O 1
ATOM 656 N N . TRP A 1 86 ? -2.148 0.667 7.718 1.00 97.81 86 TRP A N 1
ATOM 657 C CA . TRP A 1 86 ? -2.466 1.258 6.416 1.00 97.81 86 TRP A CA 1
ATOM 658 C C . TRP A 1 86 ? -1.226 1.813 5.709 1.00 97.81 86 TRP A C 1
ATOM 660 O O . TRP A 1 86 ? -1.059 1.576 4.518 1.00 97.81 86 TRP A O 1
ATOM 670 N N . ALA A 1 87 ? -0.326 2.468 6.443 1.00 97.19 87 ALA A N 1
ATOM 671 C CA . ALA A 1 87 ? 0.925 3.002 5.916 1.00 97.19 87 ALA A CA 1
ATOM 672 C C . ALA A 1 87 ? 1.880 1.892 5.459 1.00 97.19 87 ALA A C 1
ATOM 674 O O . ALA A 1 87 ? 2.552 2.042 4.444 1.00 97.19 87 ALA A O 1
ATOM 675 N N . LEU A 1 88 ? 1.920 0.754 6.163 1.00 96.94 88 LEU A N 1
ATOM 676 C CA . LEU A 1 88 ? 2.672 -0.418 5.713 1.00 96.94 88 LEU A CA 1
ATOM 677 C C . LEU A 1 88 ? 2.114 -0.950 4.392 1.00 96.94 88 LEU A C 1
ATOM 679 O O . LEU A 1 88 ? 2.882 -1.191 3.464 1.00 96.94 88 LEU A O 1
ATOM 683 N N . ALA A 1 89 ? 0.791 -1.099 4.295 1.00 96.88 89 ALA A N 1
ATOM 684 C CA . ALA A 1 89 ? 0.132 -1.561 3.076 1.00 96.88 89 ALA A CA 1
ATOM 685 C C . ALA A 1 89 ? 0.414 -0.640 1.877 1.00 96.88 89 ALA A C 1
ATOM 687 O O . ALA A 1 89 ? 0.838 -1.113 0.823 1.00 96.88 89 ALA A O 1
ATOM 688 N N . GLU A 1 90 ? 0.216 0.666 2.055 1.00 97.19 90 GLU A N 1
ATOM 689 C CA . GLU A 1 90 ? 0.461 1.674 1.024 1.00 97.19 90 GLU A CA 1
ATOM 690 C C . GLU A 1 90 ? 1.950 1.767 0.667 1.00 97.19 90 GLU A C 1
ATOM 692 O O . GLU A 1 90 ? 2.309 1.644 -0.502 1.00 97.19 90 GLU A O 1
ATOM 697 N N . GLY A 1 91 ? 2.831 1.923 1.656 1.00 96.50 91 GLY A N 1
ATOM 698 C CA . GLY A 1 91 ? 4.263 2.119 1.441 1.00 96.50 91 GLY A CA 1
ATOM 699 C C . GLY A 1 91 ? 4.935 0.933 0.752 1.00 96.50 91 GLY A C 1
ATOM 700 O O . GLY A 1 91 ? 5.701 1.123 -0.191 1.00 96.50 91 GLY A O 1
ATOM 701 N N . GLY A 1 92 ? 4.614 -0.297 1.165 1.00 95.75 92 GLY A N 1
ATOM 702 C CA . GLY A 1 92 ? 5.153 -1.498 0.522 1.00 95.75 92 GLY A CA 1
ATOM 703 C C . GLY A 1 92 ? 4.654 -1.669 -0.914 1.00 95.75 92 GLY A C 1
ATOM 704 O O . GLY A 1 92 ? 5.436 -1.974 -1.815 1.00 95.75 92 GLY A O 1
ATOM 705 N N . GLY A 1 93 ? 3.369 -1.397 -1.157 1.00 97.00 93 GLY A N 1
ATOM 706 C CA . GLY A 1 93 ? 2.809 -1.426 -2.505 1.00 97.00 93 GLY A CA 1
ATOM 707 C C . GLY A 1 93 ? 3.369 -0.343 -3.422 1.00 97.00 93 GLY A C 1
ATOM 708 O O . GLY A 1 93 ? 3.714 -0.637 -4.564 1.00 97.00 93 GLY A O 1
ATOM 709 N N . LEU A 1 94 ? 3.518 0.890 -2.926 1.00 97.50 94 LEU A N 1
ATOM 710 C CA . LEU A 1 94 ? 4.145 1.994 -3.659 1.00 97.50 94 LEU A CA 1
ATOM 711 C C . LEU A 1 94 ? 5.594 1.683 -4.008 1.00 97.50 94 LEU A C 1
ATOM 713 O O . LEU A 1 94 ? 5.988 1.878 -5.155 1.00 97.50 94 LEU A O 1
ATOM 717 N N . ALA A 1 95 ? 6.371 1.149 -3.065 1.00 97.81 95 ALA A N 1
ATOM 718 C CA . ALA A 1 95 ? 7.747 0.751 -3.330 1.00 97.81 95 ALA A CA 1
ATOM 719 C C . ALA A 1 95 ? 7.822 -0.305 -4.447 1.00 97.81 95 ALA A C 1
ATOM 721 O O . ALA A 1 95 ? 8.609 -0.159 -5.383 1.00 97.81 95 ALA A O 1
ATOM 722 N N . ALA A 1 96 ? 6.959 -1.325 -4.409 1.00 97.62 96 ALA A N 1
ATOM 723 C CA . ALA A 1 96 ? 6.880 -2.325 -5.471 1.00 97.62 96 ALA A CA 1
ATOM 724 C C . ALA A 1 96 ? 6.427 -1.725 -6.815 1.00 97.62 96 ALA A C 1
ATOM 726 O O . ALA A 1 96 ? 7.010 -2.049 -7.847 1.00 97.62 96 ALA A O 1
ATOM 727 N N . MET A 1 97 ? 5.455 -0.805 -6.823 1.00 97.88 97 MET A N 1
ATOM 728 C CA . MET A 1 97 ? 5.024 -0.100 -8.038 1.00 97.88 97 MET A CA 1
ATOM 729 C C . MET A 1 97 ? 6.150 0.731 -8.661 1.00 97.88 97 MET A C 1
ATOM 731 O O . MET A 1 97 ? 6.370 0.641 -9.869 1.00 97.88 97 MET A O 1
ATOM 735 N N . VAL A 1 98 ? 6.900 1.479 -7.846 1.00 97.62 98 VAL A N 1
ATOM 736 C CA . VAL A 1 98 ? 8.068 2.260 -8.283 1.00 97.62 98 VAL A CA 1
ATOM 737 C C . VAL A 1 98 ? 9.112 1.348 -8.918 1.00 97.62 98 VAL A C 1
ATOM 739 O O . VAL A 1 98 ? 9.574 1.618 -10.024 1.00 97.62 98 VAL A O 1
ATOM 742 N N . LEU A 1 99 ? 9.466 0.246 -8.254 1.00 97.81 99 LEU A N 1
ATOM 743 C CA . LEU A 1 99 ? 10.471 -0.695 -8.754 1.00 97.81 99 LEU A CA 1
ATOM 744 C C . LEU A 1 99 ? 9.990 -1.444 -10.003 1.00 97.81 99 LEU A C 1
ATOM 746 O O . LEU A 1 99 ? 10.771 -1.668 -10.930 1.00 97.81 99 LEU A O 1
ATOM 750 N N . GLY A 1 100 ? 8.701 -1.780 -10.071 1.00 97.19 100 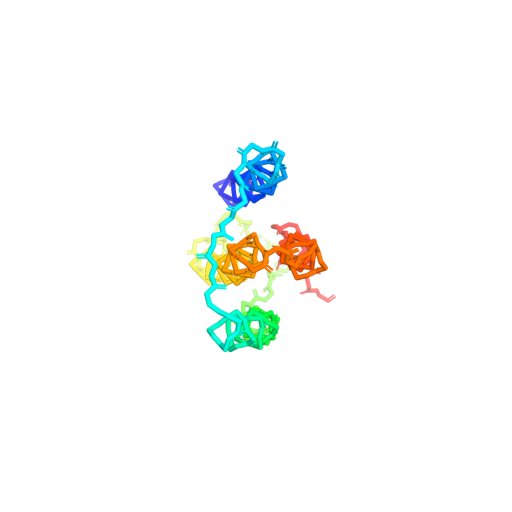GLY A N 1
ATOM 751 C CA . GLY A 1 100 ? 8.067 -2.346 -11.258 1.00 97.19 100 GLY A CA 1
ATOM 752 C C . GLY A 1 100 ? 8.134 -1.391 -12.447 1.00 97.19 100 GLY A C 1
ATOM 753 O O . GLY A 1 100 ? 8.571 -1.783 -13.526 1.00 97.19 100 GLY A O 1
ATOM 754 N N . TRP A 1 101 ? 7.800 -0.114 -12.246 1.00 97.31 101 TRP A N 1
ATOM 755 C CA . TRP A 1 101 ? 7.912 0.906 -13.288 1.00 97.31 101 TRP A CA 1
ATOM 756 C C . TRP A 1 101 ? 9.367 1.133 -13.725 1.00 97.31 101 TRP A C 1
ATOM 758 O O . TRP A 1 101 ? 9.654 1.036 -14.918 1.00 97.31 101 TRP A O 1
ATOM 768 N N . LEU A 1 102 ? 10.295 1.333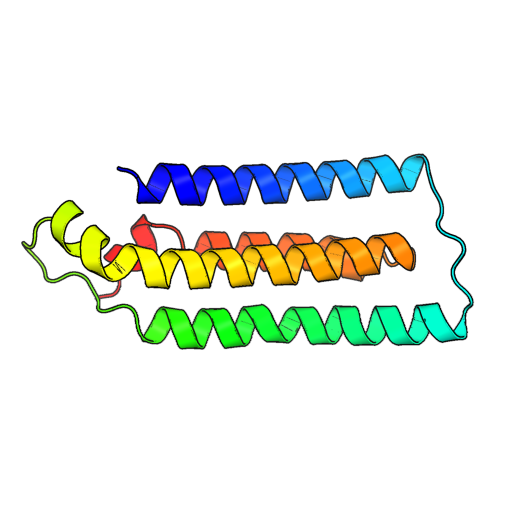 -12.778 1.00 97.06 102 LEU A N 1
ATOM 769 C CA . LEU A 1 102 ? 11.726 1.543 -13.050 1.00 97.06 102 LEU A CA 1
ATOM 770 C C . LEU A 1 102 ? 12.356 0.400 -13.847 1.00 97.06 102 LEU A C 1
ATOM 772 O O . LEU A 1 102 ? 13.247 0.620 -14.658 1.00 97.06 102 LEU A O 1
ATOM 776 N N . THR A 1 103 ? 11.916 -0.832 -13.604 1.00 96.12 103 THR A N 1
ATOM 777 C CA . THR A 1 103 ? 12.490 -2.017 -14.249 1.00 96.12 103 THR A CA 1
ATOM 778 C C . THR A 1 103 ? 11.680 -2.498 -15.453 1.00 96.12 103 THR A C 1
ATOM 780 O O . THR A 1 103 ? 12.032 -3.520 -16.047 1.00 96.12 103 THR A O 1
ATOM 783 N N . GLY A 1 104 ? 10.586 -1.814 -15.801 1.00 94.69 104 GLY A N 1
ATOM 784 C CA . GLY A 1 104 ? 9.648 -2.232 -16.842 1.00 94.69 104 GLY A CA 1
ATOM 785 C C . GLY A 1 104 ? 8.864 -3.517 -16.526 1.00 94.69 104 GLY A C 1
ATOM 786 O O . GLY A 1 104 ? 8.208 -4.061 -17.417 1.00 94.69 104 GLY A O 1
ATOM 787 N N . ASP A 1 105 ? 8.918 -4.018 -15.289 1.00 96.06 105 ASP A N 1
ATOM 788 C CA . ASP A 1 105 ? 8.222 -5.228 -14.850 1.00 96.06 105 ASP A CA 1
ATOM 789 C C . ASP A 1 105 ? 6.739 -4.931 -14.562 1.00 96.06 105 ASP A C 1
ATOM 791 O O . ASP A 1 105 ? 6.359 -4.372 -13.529 1.00 96.06 105 ASP A O 1
ATOM 795 N N . THR A 1 106 ? 5.889 -5.343 -15.505 1.00 95.56 106 THR A N 1
ATOM 796 C CA . THR A 1 106 ? 4.422 -5.202 -15.438 1.00 95.56 106 THR A CA 1
ATOM 797 C C . THR A 1 106 ? 3.827 -5.908 -14.227 1.00 95.56 106 THR A C 1
ATOM 799 O O . THR A 1 106 ? 2.846 -5.442 -13.651 1.00 95.56 106 THR A O 1
ATOM 802 N N . THR A 1 107 ? 4.407 -7.055 -13.881 1.00 97.19 107 THR A N 1
ATOM 803 C CA . THR A 1 107 ? 3.855 -7.993 -12.918 1.00 97.19 107 THR A CA 1
ATOM 804 C C . THR A 1 107 ? 4.138 -7.464 -11.533 1.00 97.19 107 THR A C 1
ATOM 806 O O . THR A 1 107 ? 3.217 -7.346 -10.734 1.00 97.19 107 THR A O 1
ATOM 809 N N . LEU A 1 108 ? 5.372 -7.023 -11.284 1.00 97.50 108 LEU A N 1
ATOM 810 C CA . LEU A 1 108 ? 5.733 -6.367 -10.034 1.00 97.50 108 LEU A CA 1
ATOM 811 C C . LEU A 1 108 ? 4.903 -5.097 -9.791 1.00 97.50 108 LEU A C 1
ATOM 813 O O . LEU A 1 108 ? 4.410 -4.887 -8.684 1.00 97.50 108 LEU A O 1
ATOM 817 N N . LEU A 1 109 ? 4.691 -4.286 -10.833 1.00 97.44 109 LEU A N 1
ATOM 818 C CA . LEU A 1 109 ? 3.863 -3.081 -10.753 1.00 97.44 109 LEU A CA 1
ATOM 819 C C . LEU A 1 109 ? 2.412 -3.429 -10.374 1.00 97.44 109 LEU A C 1
ATOM 821 O O . LEU A 1 109 ? 1.872 -2.883 -9.411 1.00 97.44 109 LEU A O 1
ATOM 825 N N . ALA A 1 110 ? 1.794 -4.372 -11.090 1.00 97.88 110 ALA A N 1
ATOM 826 C CA . ALA A 1 110 ? 0.424 -4.805 -10.823 1.00 97.88 110 ALA A CA 1
ATOM 827 C C . ALA A 1 110 ? 0.275 -5.458 -9.438 1.00 97.88 110 ALA A C 1
ATOM 829 O O . ALA A 1 110 ? -0.692 -5.180 -8.730 1.00 97.88 110 ALA A O 1
ATOM 830 N N . LEU A 1 111 ? 1.242 -6.282 -9.024 1.00 98.06 111 LEU A N 1
ATOM 831 C CA . LEU A 1 111 ? 1.259 -6.905 -7.701 1.00 98.06 111 LEU A CA 1
ATOM 832 C C . LEU A 1 111 ? 1.416 -5.872 -6.584 1.00 98.06 111 LEU A C 1
ATOM 834 O O . LEU A 1 111 ? 0.742 -6.000 -5.568 1.00 98.06 111 LEU A O 1
ATOM 838 N N . GLY A 1 112 ? 2.230 -4.829 -6.775 1.00 97.81 112 GLY A N 1
ATOM 839 C CA . GLY A 1 112 ? 2.343 -3.711 -5.834 1.00 97.81 112 GLY A CA 1
ATOM 840 C C . GLY A 1 112 ? 0.994 -3.068 -5.531 1.00 97.81 112 GLY A C 1
ATOM 841 O O . GLY A 1 112 ? 0.606 -2.951 -4.367 1.00 97.81 112 GLY A O 1
ATOM 842 N N . ALA A 1 113 ? 0.234 -2.740 -6.578 1.00 98.00 113 ALA A N 1
ATOM 843 C CA . ALA A 1 113 ? -1.114 -2.202 -6.428 1.00 98.00 113 ALA A CA 1
ATOM 844 C C . ALA A 1 113 ? -2.078 -3.219 -5.800 1.00 98.00 113 ALA A C 1
ATOM 846 O O . ALA A 1 113 ? -2.800 -2.894 -4.857 1.00 98.00 113 ALA A O 1
ATOM 847 N N . ALA A 1 114 ? -2.078 -4.460 -6.292 1.00 98.19 114 ALA A N 1
ATOM 848 C CA . ALA A 1 114 ? -2.982 -5.500 -5.816 1.00 98.19 114 ALA A CA 1
ATOM 849 C C . ALA A 1 114 ? -2.776 -5.805 -4.325 1.00 98.19 114 ALA A C 1
ATOM 851 O O . ALA A 1 114 ? -3.750 -5.880 -3.578 1.00 98.19 114 ALA A O 1
ATOM 852 N N . VAL A 1 115 ? -1.524 -5.926 -3.874 1.00 97.81 115 VAL A N 1
ATOM 853 C CA . VAL A 1 115 ? -1.185 -6.180 -2.468 1.00 97.81 115 VAL A CA 1
ATOM 854 C C . VAL A 1 115 ? -1.576 -4.993 -1.592 1.00 97.81 115 VAL A C 1
ATOM 856 O O . VAL A 1 115 ? -2.230 -5.208 -0.572 1.00 97.81 115 VAL A O 1
ATOM 859 N N . ALA A 1 116 ? -1.263 -3.754 -1.992 1.00 97.88 116 ALA A N 1
ATOM 860 C CA . ALA A 1 116 ? -1.674 -2.564 -1.240 1.00 97.88 116 ALA A CA 1
ATOM 861 C C . ALA A 1 116 ? -3.191 -2.529 -1.039 1.00 97.88 116 ALA A C 1
ATOM 863 O O . ALA A 1 116 ? -3.680 -2.428 0.086 1.00 97.88 116 ALA A O 1
ATOM 864 N N . LEU A 1 117 ? -3.944 -2.674 -2.132 1.00 98.31 117 LEU A N 1
ATOM 865 C CA . LEU A 1 117 ? -5.401 -2.605 -2.114 1.00 98.31 117 LEU A CA 1
ATOM 866 C C . LEU A 1 117 ? -6.017 -3.774 -1.345 1.00 98.31 117 LEU A C 1
ATOM 868 O O . LEU A 1 117 ? -6.960 -3.564 -0.583 1.00 98.31 117 LEU A O 1
ATOM 872 N N . ALA A 1 118 ? -5.474 -4.985 -1.479 1.00 98.00 118 ALA A N 1
ATOM 873 C CA . ALA A 1 118 ? -5.923 -6.140 -0.711 1.00 98.00 118 ALA A CA 1
ATOM 874 C C . ALA A 1 118 ? -5.714 -5.926 0.794 1.00 98.00 118 ALA A C 1
ATOM 876 O O . ALA A 1 118 ? -6.645 -6.126 1.577 1.00 98.00 118 ALA A O 1
ATOM 877 N N . LEU A 1 119 ? -4.529 -5.462 1.205 1.00 97.50 119 LEU A N 1
ATOM 878 C CA . LEU A 1 119 ? -4.211 -5.183 2.607 1.00 97.50 119 LEU A CA 1
ATOM 879 C C . LEU A 1 119 ? -5.073 -4.048 3.177 1.00 97.50 119 LEU A C 1
ATOM 881 O O . LEU A 1 119 ? -5.607 -4.173 4.284 1.00 97.50 119 LEU A O 1
ATOM 885 N N . LEU A 1 120 ? -5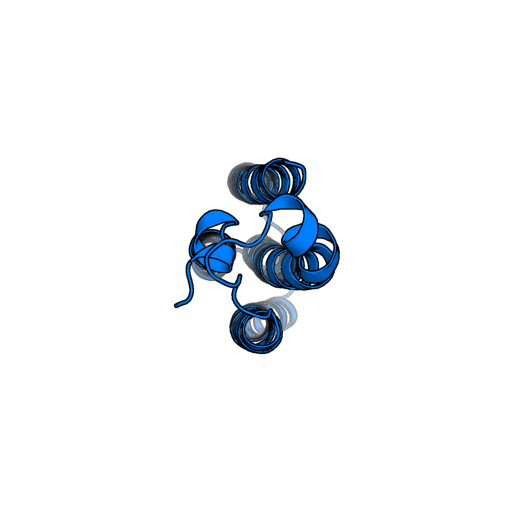.282 -2.975 2.413 1.00 97.44 120 LEU A N 1
ATOM 886 C CA . LEU A 1 120 ? -6.179 -1.881 2.788 1.00 97.44 120 LEU A CA 1
ATOM 887 C C . LEU A 1 120 ? -7.633 -2.352 2.889 1.00 97.44 120 LEU A C 1
ATOM 889 O O . LEU A 1 120 ? -8.345 -1.937 3.804 1.00 97.44 120 LEU A O 1
ATOM 893 N N . PHE A 1 121 ? -8.076 -3.242 2.001 1.00 97.19 121 PHE A N 1
ATOM 894 C CA . PHE A 1 121 ? -9.427 -3.793 2.017 1.00 97.19 121 PHE A CA 1
ATOM 895 C C . PHE A 1 121 ? -9.676 -4.676 3.243 1.00 97.19 121 PHE A C 1
ATOM 897 O O . PHE A 1 121 ? -10.694 -4.517 3.925 1.00 97.19 121 PHE A O 1
ATOM 904 N N . VAL A 1 122 ? -8.753 -5.590 3.566 1.00 95.75 122 VAL A N 1
ATOM 905 C CA . VAL A 1 122 ? -8.898 -6.449 4.754 1.00 95.75 122 VAL A CA 1
ATOM 906 C C . VAL A 1 122 ? -8.750 -5.662 6.054 1.00 95.75 122 VAL A C 1
ATOM 908 O O . VAL A 1 122 ? -9.378 -6.032 7.042 1.00 95.75 122 VAL A O 1
ATOM 911 N N . SER A 1 123 ? -8.006 -4.555 6.027 1.00 94.81 123 SER A N 1
ATOM 912 C CA . SER A 1 123 ? -7.769 -3.664 7.170 1.00 94.81 123 SER A CA 1
ATOM 913 C C . SER A 1 123 ? -8.695 -2.445 7.182 1.00 94.81 123 SER A C 1
ATOM 915 O O . SER A 1 123 ? -8.396 -1.442 7.832 1.00 94.81 123 SER A O 1
ATOM 917 N N . ARG A 1 124 ? -9.818 -2.492 6.453 1.00 94.50 124 ARG A N 1
ATOM 918 C CA . ARG A 1 124 ? -10.779 -1.384 6.407 1.00 94.50 124 ARG A CA 1
ATOM 919 C C . ARG A 1 124 ? -11.374 -1.099 7.798 1.00 94.50 124 ARG A C 1
ATOM 921 O O . ARG A 1 124 ? -11.583 -2.044 8.565 1.00 94.50 124 ARG A O 1
ATOM 928 N N . PRO A 1 125 ? -11.759 0.155 8.105 1.00 93.06 125 PRO A N 1
ATOM 929 C CA . PRO A 1 125 ? -12.265 0.555 9.421 1.00 93.06 125 PRO A CA 1
ATOM 930 C C . PRO A 1 125 ? -13.369 -0.347 9.992 1.00 93.06 125 PRO A C 1
ATOM 932 O O . PRO A 1 125 ? -13.351 -0.659 11.176 1.00 93.06 125 PRO A O 1
ATOM 935 N N . SER A 1 126 ? -14.302 -0.818 9.156 1.00 90.00 126 SER A N 1
ATOM 936 C CA . SER A 1 126 ? -15.390 -1.697 9.606 1.00 90.00 126 SER A CA 1
ATOM 937 C C . SER A 1 126 ? -14.935 -3.102 9.997 1.00 90.00 126 SER A C 1
ATOM 939 O O . SER A 1 126 ? -15.555 -3.699 10.867 1.00 90.00 126 SER A O 1
ATOM 941 N N . ARG A 1 127 ? -13.861 -3.628 9.389 1.00 89.62 127 ARG A N 1
ATOM 942 C CA . ARG A 1 127 ? -13.319 -4.957 9.716 1.00 89.62 127 ARG A CA 1
ATOM 943 C C . ARG A 1 127 ? -12.502 -4.940 11.000 1.00 89.62 127 ARG A C 1
ATOM 945 O O . ARG A 1 127 ? -12.624 -5.857 11.798 1.00 89.62 127 ARG A O 1
ATOM 952 N N . LEU A 1 128 ? -11.736 -3.875 11.226 1.00 88.31 128 LEU A N 1
ATOM 953 C CA . LEU A 1 128 ? -10.959 -3.709 12.460 1.00 88.31 128 LEU A CA 1
ATOM 954 C C . LEU A 1 128 ? -11.852 -3.589 13.707 1.00 88.31 128 LEU A C 1
ATOM 956 O O . LEU A 1 128 ? -11.433 -3.931 14.805 1.00 88.31 128 LEU A O 1
ATOM 960 N N . GLN A 1 129 ? -13.093 -3.128 13.541 1.00 85.81 129 GLN A N 1
ATOM 961 C CA . GLN A 1 129 ? -14.075 -3.050 14.624 1.00 85.81 129 GLN A CA 1
ATOM 962 C C . GLN A 1 129 ? -14.862 -4.348 14.856 1.00 85.81 129 GLN A C 1
ATOM 964 O O . GLN A 1 129 ? -15.529 -4.453 15.886 1.00 85.81 129 GLN A O 1
ATOM 969 N N . SER A 1 130 ? -14.868 -5.277 13.893 1.00 73.06 130 SER A N 1
ATOM 970 C CA . SER A 1 130 ? -15.782 -6.427 13.861 1.00 73.06 130 SER A CA 1
ATOM 971 C C . SER A 1 130 ? -15.129 -7.764 14.200 1.00 73.06 130 SER A C 1
ATOM 973 O O . SER A 1 130 ? -15.801 -8.784 14.096 1.00 73.06 130 SER A O 1
ATOM 975 N N . GLU A 1 131 ? -13.839 -7.798 14.537 1.00 60.03 131 GLU A N 1
ATOM 976 C CA . GLU A 1 131 ? -13.186 -9.035 14.977 1.00 60.03 131 GLU A CA 1
ATOM 977 C C . GLU A 1 131 ? -13.688 -9.407 16.381 1.00 60.03 131 GLU A C 1
ATOM 979 O O . GLU A 1 131 ? -13.188 -8.932 17.397 1.00 60.03 131 GLU A O 1
ATOM 984 N N . THR A 1 132 ? -14.743 -10.223 16.393 1.00 46.28 132 THR A N 1
ATOM 985 C CA . THR A 1 132 ? -15.241 -11.048 17.502 1.00 46.28 132 THR A CA 1
ATOM 986 C C . THR A 1 132 ? -15.314 -12.481 17.031 1.00 46.28 132 THR A C 1
ATOM 988 O O . THR A 1 132 ? -15.863 -12.661 15.918 1.00 46.28 132 THR A O 1
#

pLDDT: mean 93.28, std 6.87, range [46.28, 98.56]

Sequence (132 aa):
MTARIVHGAIVVGSVTMFAVFLFLRTRVTPEVAAGTARALRFFGYVLLVIPVLGSGLVRGRIPPRRRGSDPEEWWVTALPKAVVVWALAEGGGLAAMVLGWLTGDTTLLALGAAVALALLFVSRPSRLQSET

Secondary structure (DSSP, 8-state):
-HHHHHHHHHHHHHHHHHHHHHHHHHH------HHHHHHHHHHHHHHHHHHHHHHHHHHTTSPPPPTTS-HHHHHHHHHHHHHHHHHHHHHHHHHHHHHHHHTT-HHHHHHHHHHHHHHHHHT-HHHHT---